Protein AF-A0A2J7ZHH3-F1 (afdb_monomer)

Organism: NCBI:txid47790

Radius of gyration: 16.85 Å; Cα contacts (8 Å, |Δi|>4): 203; chains: 1; bounding box: 49×28×47 Å

Structure (mmCIF, N/CA/C/O backbone):
data_AF-A0A2J7ZHH3-F1
#
_entry.id   AF-A0A2J7ZHH3-F1
#
loop_
_atom_site.group_PDB
_atom_site.id
_atom_site.type_symbol
_atom_site.label_atom_id
_atom_site.label_alt_id
_atom_site.label_comp_id
_atom_site.label_asym_id
_atom_site.label_entity_id
_atom_site.label_seq_id
_atom_site.pdbx_PDB_ins_code
_atom_site.Cartn_x
_atom_site.Cartn_y
_atom_site.Cartn_z
_atom_site.occupancy
_atom_site.B_iso_or_equiv
_atom_site.auth_seq_id
_atom_site.auth_comp_id
_atom_site.auth_asym_id
_atom_site.auth_atom_id
_atom_site.pdbx_PDB_model_num
ATOM 1 N N . MET A 1 1 ? -1.717 -10.263 4.687 1.00 97.69 1 MET A N 1
ATOM 2 C CA . MET A 1 1 ? -0.901 -10.248 3.452 1.00 97.69 1 MET A CA 1
ATOM 3 C C . MET A 1 1 ? 0.103 -9.104 3.525 1.00 97.69 1 MET A C 1
ATOM 5 O O . MET A 1 1 ? -0.266 -8.034 3.991 1.00 97.69 1 MET A O 1
ATOM 9 N N . CYS A 1 2 ? 1.345 -9.317 3.086 1.00 98.12 2 CYS A N 1
ATOM 10 C CA . CYS A 1 2 ? 2.354 -8.266 2.923 1.00 98.12 2 CYS A CA 1
ATOM 11 C C . CYS A 1 2 ? 2.934 -8.379 1.512 1.00 98.12 2 CYS A C 1
ATOM 13 O O . CYS A 1 2 ? 3.365 -9.473 1.150 1.00 98.12 2 CYS A O 1
ATOM 15 N N . TYR A 1 3 ? 2.893 -7.308 0.717 1.00 98.50 3 TYR A N 1
ATOM 16 C CA . TYR A 1 3 ? 3.270 -7.387 -0.692 1.00 98.50 3 TYR A CA 1
ATOM 17 C C . TYR A 1 3 ? 3.857 -6.075 -1.234 1.00 98.50 3 TYR A C 1
ATOM 19 O O . TYR A 1 3 ? 3.229 -5.019 -1.164 1.00 98.50 3 TYR A O 1
ATOM 27 N N . ASN A 1 4 ? 5.059 -6.137 -1.810 1.00 98.31 4 ASN A N 1
ATOM 28 C CA . ASN A 1 4 ? 5.631 -5.035 -2.579 1.00 98.31 4 ASN A CA 1
ATOM 29 C C . ASN A 1 4 ? 5.083 -5.095 -4.010 1.00 98.31 4 ASN A C 1
ATOM 31 O O . ASN A 1 4 ? 5.294 -6.085 -4.708 1.00 98.31 4 ASN A O 1
ATOM 35 N N . ILE A 1 5 ? 4.381 -4.042 -4.431 1.00 98.38 5 ILE A N 1
ATOM 36 C CA . ILE A 1 5 ? 3.580 -4.052 -5.663 1.00 98.38 5 ILE A CA 1
ATOM 37 C C . ILE A 1 5 ? 4.271 -3.414 -6.871 1.00 98.38 5 ILE A C 1
ATOM 39 O O . ILE A 1 5 ? 3.628 -3.240 -7.908 1.00 98.38 5 ILE A O 1
ATOM 43 N N . LEU A 1 6 ? 5.564 -3.093 -6.745 1.00 97.81 6 LEU A N 1
ATOM 44 C CA . LEU A 1 6 ? 6.397 -2.448 -7.758 1.00 97.81 6 LEU A CA 1
ATOM 45 C C . LEU A 1 6 ? 5.805 -1.122 -8.260 1.00 97.81 6 LEU A C 1
ATOM 47 O O . LEU A 1 6 ? 4.886 -1.087 -9.090 1.00 97.81 6 LEU A O 1
ATOM 51 N N . ALA A 1 7 ? 6.375 -0.008 -7.799 1.00 97.62 7 ALA A N 1
ATOM 52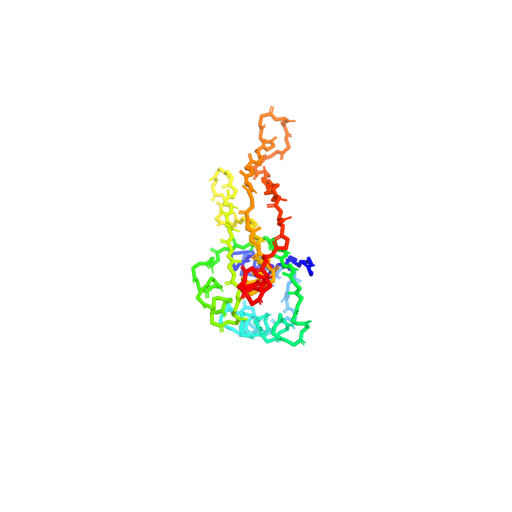 C CA . ALA A 1 7 ? 5.902 1.310 -8.204 1.00 97.62 7 ALA A CA 1
ATOM 53 C C . ALA A 1 7 ? 5.965 1.450 -9.730 1.00 97.62 7 ALA A C 1
ATOM 55 O O . ALA A 1 7 ? 6.932 1.051 -10.379 1.00 97.62 7 ALA A O 1
ATOM 56 N N . ASP A 1 8 ? 4.942 2.064 -10.310 1.00 97.00 8 ASP A N 1
ATOM 57 C CA . ASP A 1 8 ? 4.797 2.191 -11.759 1.00 97.00 8 ASP A CA 1
ATOM 58 C C . ASP A 1 8 ? 5.967 2.934 -12.418 1.00 97.00 8 ASP A C 1
ATOM 60 O O . ASP A 1 8 ? 6.511 2.516 -13.441 1.00 97.00 8 ASP A O 1
ATOM 64 N N . ALA A 1 9 ? 6.459 3.978 -11.752 1.00 95.62 9 ALA A N 1
ATOM 65 C CA . ALA A 1 9 ? 7.659 4.685 -12.168 1.00 95.62 9 ALA A CA 1
ATOM 66 C C . ALA A 1 9 ? 8.884 3.758 -12.234 1.00 95.62 9 ALA A C 1
ATOM 68 O O . ALA A 1 9 ? 9.699 3.902 -13.141 1.00 95.62 9 ALA A O 1
ATOM 69 N N . TYR A 1 10 ? 9.020 2.811 -11.302 1.00 96.00 10 TYR A N 1
ATOM 70 C CA . TYR A 1 10 ? 10.146 1.877 -11.266 1.00 96.00 10 TYR A CA 1
ATOM 71 C C . TYR A 1 10 ? 9.993 0.766 -12.304 1.00 96.00 10 TYR A C 1
ATOM 73 O O . TYR A 1 10 ? 10.970 0.458 -12.987 1.00 96.00 10 TYR A O 1
ATOM 81 N N . ALA A 1 11 ? 8.778 0.240 -12.497 1.00 96.62 11 ALA A N 1
ATOM 82 C CA . ALA A 1 11 ? 8.481 -0.731 -13.549 1.00 96.62 11 ALA A CA 1
ATOM 83 C C . ALA A 1 11 ? 8.940 -0.220 -14.924 1.00 96.62 11 ALA A C 1
ATOM 85 O O . ALA A 1 11 ? 9.678 -0.906 -15.632 1.00 96.62 11 ALA A O 1
ATOM 86 N N . HIS A 1 12 ? 8.583 1.021 -15.269 1.00 94.94 12 HIS A N 1
ATOM 87 C CA . HIS A 1 12 ? 8.964 1.618 -16.548 1.00 94.94 12 HIS A CA 1
ATOM 88 C C . HIS A 1 12 ? 10.420 2.091 -16.590 1.00 94.94 12 HIS A C 1
ATOM 90 O O . HIS A 1 12 ? 11.101 1.862 -17.591 1.00 94.94 12 HIS A O 1
ATOM 96 N N . HIS A 1 13 ? 10.929 2.714 -15.521 1.00 95.19 13 HIS A N 1
ATOM 97 C CA . HIS A 1 13 ? 12.314 3.195 -15.481 1.00 95.19 13 HIS A CA 1
ATOM 98 C C . HIS A 1 13 ? 13.325 2.053 -15.637 1.00 95.19 13 HIS A C 1
ATOM 100 O O . HIS A 1 13 ? 14.323 2.198 -16.342 1.00 95.19 13 HIS A O 1
ATOM 106 N N . PHE A 1 14 ? 13.054 0.900 -15.022 1.00 95.56 14 PHE A N 1
ATOM 107 C CA . PHE A 1 14 ? 13.940 -0.258 -15.074 1.00 95.56 14 PHE A CA 1
ATOM 108 C C . PHE A 1 14 ? 13.564 -1.288 -16.144 1.00 95.56 14 PHE A C 1
ATOM 110 O O . PHE A 1 14 ? 14.262 -2.295 -16.256 1.00 95.56 14 PHE A O 1
ATOM 117 N N . ALA A 1 15 ? 12.536 -1.043 -16.967 1.00 95.75 15 ALA A N 1
ATOM 118 C CA . ALA A 1 15 ? 12.022 -2.001 -17.953 1.00 95.75 15 ALA A CA 1
ATOM 119 C C . ALA A 1 15 ? 13.125 -2.628 -18.820 1.00 95.75 15 ALA A C 1
ATOM 121 O O . ALA A 1 15 ? 13.245 -3.846 -18.894 1.00 95.75 15 ALA A O 1
ATOM 122 N N . ALA A 1 16 ? 13.995 -1.805 -19.410 1.00 94.69 16 ALA A N 1
ATOM 123 C CA . ALA A 1 16 ? 15.057 -2.282 -20.299 1.00 94.69 16 ALA A CA 1
ATOM 124 C C . ALA A 1 16 ? 16.198 -3.029 -19.579 1.00 94.69 16 ALA A C 1
ATOM 126 O O . ALA A 1 16 ? 16.962 -3.740 -20.228 1.00 94.69 16 ALA A O 1
ATOM 127 N N . LYS A 1 17 ? 16.338 -2.8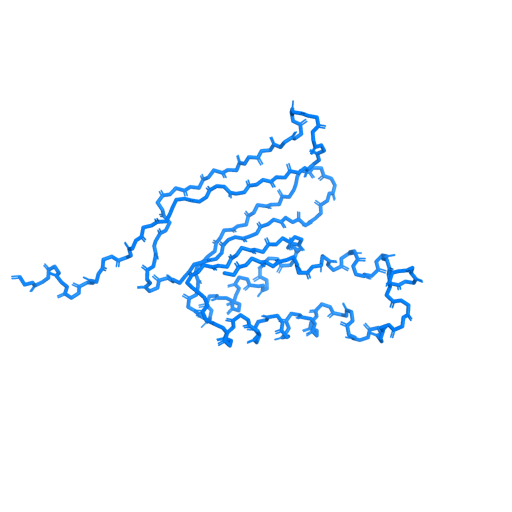58 -18.256 1.00 96.19 17 LYS A N 1
ATOM 128 C CA . LYS A 1 17 ? 17.447 -3.415 -17.467 1.00 96.19 17 LYS A CA 1
ATOM 129 C C . LYS A 1 17 ? 17.033 -4.644 -16.662 1.00 96.19 17 LYS A C 1
ATOM 131 O O . LYS A 1 17 ? 17.743 -5.640 -16.678 1.00 96.19 17 LYS A O 1
ATOM 136 N N . LEU A 1 18 ? 15.919 -4.552 -15.938 1.00 96.88 18 LEU A N 1
ATOM 137 C CA . LEU A 1 18 ? 15.460 -5.575 -14.996 1.00 96.88 18 LEU A CA 1
ATOM 138 C C . LEU A 1 18 ? 14.326 -6.439 -15.561 1.00 96.88 18 LEU A C 1
ATOM 140 O O . LEU A 1 18 ? 14.174 -7.576 -15.133 1.00 96.88 18 LEU A O 1
ATOM 144 N N . TYR A 1 19 ? 13.558 -5.930 -16.531 1.00 95.88 19 TYR A N 1
ATOM 145 C CA . TYR A 1 19 ? 12.336 -6.576 -17.036 1.00 95.88 19 TYR A CA 1
ATOM 146 C C . TYR A 1 19 ? 12.354 -6.752 -18.563 1.00 95.88 19 TYR A C 1
ATOM 148 O O . TYR A 1 19 ? 11.319 -6.679 -19.219 1.00 95.88 19 TYR A O 1
ATOM 156 N N . ARG A 1 20 ? 13.543 -6.968 -19.142 1.00 95.62 20 ARG A N 1
ATOM 157 C CA . ARG A 1 20 ? 13.775 -6.980 -20.601 1.00 95.62 20 ARG A CA 1
ATOM 158 C C . ARG A 1 20 ? 12.951 -8.020 -21.365 1.00 95.62 20 ARG A C 1
ATOM 160 O O . ARG A 1 20 ? 12.594 -7.777 -22.512 1.00 95.62 20 ARG A O 1
ATOM 167 N N . ASP A 1 21 ? 12.646 -9.139 -20.715 1.00 96.81 21 ASP A N 1
ATOM 168 C CA . ASP A 1 21 ? 11.906 -10.260 -21.297 1.00 96.81 21 ASP A CA 1
ATOM 169 C C . ASP A 1 21 ? 10.403 -10.215 -20.938 1.00 96.81 21 ASP A C 1
ATOM 171 O O . ASP A 1 21 ? 9.641 -11.105 -21.308 1.00 96.81 21 ASP A O 1
ATOM 175 N N . VAL A 1 22 ? 9.953 -9.167 -20.232 1.00 96.25 22 VAL A N 1
ATOM 176 C CA . VAL A 1 22 ? 8.540 -8.951 -19.895 1.00 96.25 22 VAL A CA 1
ATOM 177 C C . VAL A 1 22 ? 7.884 -8.104 -20.993 1.00 96.25 22 VAL A C 1
ATOM 179 O O . VAL A 1 22 ? 8.358 -6.998 -21.275 1.00 96.25 22 VAL A O 1
ATOM 182 N N . PRO A 1 23 ? 6.775 -8.559 -21.610 1.00 95.81 23 PRO A N 1
ATOM 183 C CA . PRO A 1 23 ? 6.031 -7.740 -22.561 1.00 95.81 23 PRO A CA 1
ATOM 184 C C . PRO A 1 23 ? 5.612 -6.407 -21.933 1.00 95.81 23 PRO A C 1
ATOM 186 O O . PRO A 1 23 ? 5.124 -6.379 -20.806 1.00 95.81 23 PRO A O 1
ATOM 189 N N . ARG A 1 24 ? 5.751 -5.295 -22.668 1.00 92.06 24 ARG A N 1
ATOM 190 C CA . ARG A 1 24 ? 5.488 -3.950 -22.117 1.00 92.06 24 ARG A CA 1
ATOM 191 C C . ARG A 1 24 ? 4.077 -3.798 -21.548 1.00 92.06 24 ARG A C 1
ATOM 193 O O . ARG A 1 24 ? 3.942 -3.254 -20.462 1.00 92.06 24 ARG A O 1
ATOM 200 N N . GLY A 1 25 ? 3.071 -4.366 -22.216 1.00 94.56 25 GLY A N 1
ATOM 201 C CA . GLY A 1 25 ? 1.687 -4.350 -21.730 1.00 94.56 25 GLY A CA 1
ATOM 202 C C . GLY A 1 25 ? 1.489 -5.042 -20.375 1.00 94.56 25 GLY A C 1
ATOM 203 O O . GLY A 1 25 ? 0.575 -4.697 -19.639 1.00 94.56 25 GLY A O 1
ATOM 204 N N . CYS A 1 26 ? 2.367 -5.981 -20.001 1.00 96.50 26 CYS A N 1
ATOM 205 C CA . CYS A 1 26 ? 2.340 -6.614 -18.680 1.00 96.50 26 CYS A CA 1
ATOM 206 C C . CYS A 1 26 ? 2.946 -5.723 -17.582 1.00 96.50 26 CYS A C 1
ATOM 208 O O . CYS A 1 26 ? 2.706 -5.969 -16.402 1.00 96.50 26 CYS A O 1
ATOM 210 N N . LEU A 1 27 ? 3.747 -4.715 -17.947 1.00 97.00 27 LEU A N 1
ATOM 211 C CA . LEU A 1 27 ? 4.291 -3.725 -17.012 1.00 97.00 27 LEU A CA 1
ATOM 212 C C . LEU A 1 27 ? 3.334 -2.552 -16.788 1.00 97.00 27 LEU A C 1
ATOM 214 O O . LEU A 1 27 ? 3.465 -1.867 -15.773 1.00 97.00 27 LEU A O 1
ATOM 218 N N . ASP A 1 28 ? 2.370 -2.347 -17.687 1.00 97.06 28 ASP A N 1
ATOM 219 C CA . ASP A 1 28 ? 1.387 -1.276 -17.570 1.00 97.06 28 ASP A CA 1
ATOM 220 C C . ASP A 1 28 ? 0.614 -1.387 -16.252 1.00 97.06 28 ASP A C 1
ATOM 222 O O . ASP A 1 28 ? 0.138 -2.458 -15.853 1.00 97.06 28 ASP A O 1
ATOM 226 N N . TRP A 1 29 ? 0.471 -0.252 -15.564 1.00 97.69 29 TRP A N 1
ATOM 227 C CA . TRP A 1 29 ? -0.191 -0.200 -14.264 1.00 97.69 29 TRP A CA 1
ATOM 228 C C . TRP A 1 29 ? -1.598 -0.795 -14.276 1.00 97.69 29 TRP A C 1
ATOM 230 O O . TRP A 1 29 ? -1.946 -1.537 -13.363 1.00 97.69 29 TRP A O 1
ATOM 240 N N . SER A 1 30 ? -2.405 -0.514 -15.299 1.00 97.38 30 SER A N 1
ATOM 241 C CA . SER A 1 30 ? -3.784 -1.010 -15.386 1.00 97.38 30 SER A CA 1
ATOM 242 C C . SER A 1 30 ? -3.851 -2.541 -15.413 1.00 97.38 30 SER A C 1
ATOM 244 O O . SER A 1 30 ? -4.688 -3.134 -14.723 1.00 97.38 30 SER A O 1
ATOM 246 N N . ALA A 1 31 ? -2.940 -3.186 -16.149 1.00 97.44 31 ALA A N 1
ATOM 247 C CA . ALA A 1 31 ? -2.833 -4.638 -16.215 1.00 97.44 31 ALA A CA 1
ATOM 248 C C . ALA A 1 31 ? -2.400 -5.216 -14.860 1.00 97.44 31 ALA A C 1
ATOM 250 O O . ALA A 1 31 ? -3.080 -6.086 -14.310 1.00 97.44 31 ALA A O 1
ATOM 251 N N . ARG A 1 32 ? -1.321 -4.679 -14.272 1.00 98.25 32 ARG A N 1
ATOM 252 C CA . ARG A 1 32 ? -0.803 -5.136 -12.969 1.00 98.25 32 ARG A CA 1
ATOM 253 C C . ARG A 1 32 ? -1.801 -4.921 -11.837 1.00 98.25 32 ARG A C 1
ATOM 255 O O . ARG A 1 32 ? -2.006 -5.822 -11.031 1.00 98.25 32 ARG A O 1
ATOM 262 N N . ARG A 1 33 ? -2.457 -3.758 -11.791 1.00 98.12 33 ARG A N 1
ATOM 263 C CA . ARG A 1 33 ? -3.482 -3.423 -10.796 1.00 98.12 33 ARG A CA 1
ATOM 264 C C . ARG A 1 33 ? -4.636 -4.412 -10.835 1.00 98.12 33 ARG A C 1
ATOM 266 O O . ARG A 1 33 ? -5.057 -4.874 -9.783 1.00 98.12 33 ARG A O 1
ATOM 273 N N . SER A 1 34 ? -5.135 -4.744 -12.025 1.00 97.69 34 SER A N 1
ATOM 274 C CA . SER A 1 34 ? -6.263 -5.673 -12.164 1.00 97.69 34 SER A CA 1
ATOM 275 C C . SER A 1 34 ? -5.929 -7.051 -11.582 1.00 97.69 34 SER A C 1
ATOM 277 O O . SER A 1 34 ? -6.734 -7.623 -10.849 1.00 97.69 34 SER A O 1
ATOM 279 N N . LEU A 1 35 ? -4.712 -7.549 -11.835 1.00 98.25 35 LEU A N 1
ATOM 280 C CA . LEU A 1 35 ? -4.221 -8.808 -11.266 1.00 98.25 35 LEU A CA 1
ATOM 281 C C . LEU A 1 35 ? -3.992 -8.713 -9.751 1.00 98.25 35 LEU A C 1
ATOM 283 O O . LEU A 1 35 ? -4.418 -9.600 -9.019 1.00 98.25 35 LEU A O 1
ATOM 287 N N . LEU A 1 36 ? -3.392 -7.619 -9.274 1.00 98.44 36 LEU A N 1
ATOM 288 C CA . LEU A 1 36 ? -3.169 -7.368 -7.848 1.00 98.44 36 LEU A CA 1
ATOM 289 C C . LEU A 1 36 ? -4.487 -7.358 -7.058 1.00 98.44 36 LEU A C 1
ATOM 291 O O . LEU A 1 36 ? -4.592 -7.986 -6.006 1.00 98.44 36 LEU A O 1
ATOM 295 N N . ILE A 1 37 ? -5.508 -6.659 -7.560 1.00 98.38 37 ILE A N 1
ATOM 296 C CA . ILE A 1 37 ? -6.825 -6.614 -6.917 1.00 98.38 37 ILE A CA 1
ATOM 297 C C . ILE A 1 37 ? -7.485 -7.996 -6.935 1.00 98.38 37 ILE A C 1
ATOM 299 O O . ILE A 1 37 ? -8.065 -8.400 -5.927 1.00 98.38 37 ILE A O 1
ATOM 303 N N . ALA A 1 38 ? -7.377 -8.741 -8.040 1.00 98.38 38 ALA A N 1
ATOM 304 C CA . ALA A 1 38 ? -7.883 -10.109 -8.111 1.00 98.38 38 ALA A CA 1
ATOM 305 C C . ALA A 1 38 ? -7.199 -11.030 -7.085 1.00 98.38 38 ALA A C 1
ATOM 307 O O . ALA A 1 38 ? -7.880 -11.797 -6.408 1.00 98.38 38 ALA A O 1
ATOM 308 N N . GLU A 1 39 ? -5.881 -10.912 -6.910 1.00 98.38 39 GLU A N 1
ATOM 309 C CA . GLU A 1 39 ? -5.118 -11.677 -5.921 1.00 98.38 39 GLU A CA 1
ATOM 310 C C . GLU A 1 39 ? -5.540 -11.347 -4.482 1.00 98.38 39 GLU A C 1
ATOM 312 O O . GLU A 1 39 ? -5.801 -12.252 -3.686 1.00 98.38 39 GLU A O 1
ATOM 317 N N . ILE A 1 40 ? -5.681 -10.061 -4.146 1.00 98.44 40 ILE A N 1
ATOM 318 C CA . ILE A 1 40 ? -6.146 -9.642 -2.816 1.00 98.44 40 ILE A CA 1
ATOM 319 C C . ILE A 1 40 ? -7.566 -10.159 -2.550 1.00 98.44 40 ILE A C 1
ATOM 321 O O . ILE A 1 40 ? -7.822 -10.703 -1.475 1.00 98.44 40 ILE A O 1
ATOM 325 N N . LYS A 1 41 ? -8.481 -10.035 -3.524 1.00 97.88 41 LYS A N 1
ATOM 326 C CA . LYS A 1 41 ? -9.862 -10.538 -3.415 1.00 97.88 41 LYS A CA 1
ATOM 327 C C . LYS A 1 41 ? -9.901 -12.063 -3.264 1.00 97.88 41 LYS A C 1
ATOM 329 O O . LYS A 1 41 ? -10.708 -12.558 -2.484 1.00 97.88 41 LYS A O 1
ATOM 334 N N . HIS A 1 42 ? -9.030 -12.794 -3.963 1.00 98.19 42 HIS A N 1
ATOM 335 C CA . HIS A 1 42 ? -8.949 -14.255 -3.888 1.00 98.19 42 HIS A CA 1
ATOM 336 C C . HIS A 1 42 ? -8.549 -14.743 -2.493 1.00 98.19 42 HIS A C 1
ATOM 338 O O . HIS A 1 42 ? -9.215 -15.605 -1.925 1.00 98.19 42 HIS A O 1
ATOM 344 N N . TRP A 1 43 ? -7.482 -14.174 -1.926 1.00 98.38 43 TRP A N 1
ATOM 345 C CA . TRP A 1 43 ? -7.003 -14.568 -0.599 1.00 98.38 43 TRP A CA 1
ATOM 346 C C . TRP A 1 43 ? -7.832 -13.978 0.546 1.00 98.38 43 TRP A C 1
ATOM 348 O O . TRP A 1 43 ? -7.769 -14.492 1.661 1.00 98.38 43 TRP A O 1
ATOM 358 N N . ALA A 1 44 ? -8.567 -12.890 0.287 1.00 97.81 44 ALA A N 1
ATOM 359 C CA . ALA A 1 44 ? -9.425 -12.180 1.236 1.00 97.81 44 ALA A CA 1
ATOM 360 C C . ALA A 1 44 ? -8.807 -11.985 2.645 1.00 97.81 44 ALA A C 1
ATOM 362 O O . ALA A 1 44 ? -9.468 -12.256 3.651 1.00 97.81 44 ALA A O 1
ATOM 363 N N . PRO A 1 45 ? -7.544 -11.526 2.765 1.00 98.50 45 PRO A N 1
ATOM 364 C CA . PRO A 1 45 ? -6.873 -11.408 4.059 1.00 98.50 45 PRO A CA 1
ATOM 365 C C . PRO A 1 45 ? -7.525 -10.335 4.940 1.00 98.50 45 PRO A C 1
ATOM 367 O O . PRO A 1 45 ? -7.977 -9.314 4.432 1.00 98.50 45 PRO A O 1
ATOM 370 N N . ASP A 1 46 ? -7.480 -10.485 6.264 1.00 98.50 46 ASP A N 1
ATOM 371 C CA . ASP A 1 46 ? -8.036 -9.466 7.169 1.00 98.50 46 ASP A CA 1
ATOM 372 C C . ASP A 1 46 ? -7.246 -8.147 7.162 1.00 98.50 46 ASP A C 1
ATOM 374 O O . ASP A 1 46 ? -7.820 -7.074 7.344 1.00 98.50 46 ASP A O 1
ATOM 378 N N . VAL A 1 47 ? -5.933 -8.224 6.916 1.00 98.69 47 VAL A N 1
ATOM 379 C CA . VAL A 1 47 ? -5.014 -7.078 6.826 1.00 98.69 47 VAL A CA 1
ATOM 380 C C . VAL A 1 47 ? -4.101 -7.235 5.609 1.00 98.69 47 VAL A C 1
ATOM 382 O O . VAL A 1 47 ? -3.530 -8.309 5.383 1.00 98.69 47 VAL A O 1
ATOM 385 N N . VAL A 1 48 ? -3.926 -6.157 4.845 1.00 98.81 48 VAL A N 1
ATOM 386 C CA . VAL A 1 48 ? -3.032 -6.064 3.681 1.00 98.81 48 VAL A CA 1
ATOM 387 C C . VAL A 1 48 ? -2.048 -4.921 3.893 1.00 98.81 48 VAL A C 1
ATOM 389 O O . VAL A 1 48 ? -2.460 -3.775 4.027 1.00 98.81 48 VAL A O 1
ATOM 392 N N . CYS A 1 49 ? -0.752 -5.212 3.873 1.00 98.75 49 CYS A N 1
ATOM 393 C CA . CYS A 1 49 ? 0.309 -4.209 3.910 1.00 98.75 49 CYS A CA 1
ATOM 394 C C . CYS A 1 49 ? 1.008 -4.166 2.549 1.00 98.75 49 CYS A C 1
ATOM 396 O O . CYS A 1 49 ? 1.630 -5.151 2.153 1.00 98.75 49 CYS A O 1
ATOM 398 N N . LEU A 1 50 ? 0.923 -3.040 1.845 1.00 98.69 50 LEU A N 1
ATOM 399 C CA . LEU A 1 50 ? 1.519 -2.846 0.526 1.00 98.69 50 LEU A CA 1
ATOM 400 C C . LEU A 1 50 ? 2.721 -1.902 0.589 1.00 98.69 50 LEU A C 1
ATOM 402 O O . LEU A 1 50 ? 2.657 -0.868 1.256 1.00 98.69 50 LEU A O 1
ATOM 406 N N . GLN A 1 51 ? 3.794 -2.227 -0.132 1.00 98.31 51 GLN A N 1
ATOM 407 C CA . GLN A 1 51 ? 4.955 -1.348 -0.344 1.00 98.31 51 GLN A CA 1
ATOM 408 C C . GLN A 1 51 ? 5.074 -0.941 -1.816 1.00 98.31 51 GLN A C 1
ATOM 410 O O . GLN A 1 51 ? 4.532 -1.613 -2.687 1.00 98.31 51 GLN A O 1
ATOM 415 N N . GLU A 1 52 ? 5.791 0.155 -2.078 1.00 97.81 52 GLU A N 1
ATOM 416 C CA . GLU A 1 52 ? 5.931 0.775 -3.407 1.00 97.81 52 GLU A CA 1
ATOM 417 C C . GLU A 1 52 ? 4.600 1.241 -4.026 1.00 97.81 52 GLU A C 1
ATOM 419 O O . GLU A 1 52 ? 4.386 1.245 -5.238 1.00 97.81 52 GLU A O 1
ATOM 424 N N . VAL A 1 53 ? 3.684 1.689 -3.171 1.00 98.25 53 VAL A N 1
ATOM 425 C CA . VAL A 1 53 ? 2.367 2.176 -3.581 1.00 98.25 53 VAL A CA 1
ATOM 426 C C . VAL A 1 53 ? 2.494 3.570 -4.187 1.00 98.25 53 VAL A C 1
ATOM 428 O O . VAL A 1 53 ? 2.764 4.527 -3.467 1.00 98.25 53 VAL A O 1
ATOM 431 N N . GLN A 1 54 ? 2.281 3.698 -5.499 1.00 97.50 54 GLN A N 1
ATOM 432 C CA . GLN A 1 54 ? 2.306 4.990 -6.202 1.00 97.50 54 GLN A CA 1
ATOM 433 C C . GLN A 1 54 ? 0.903 5.527 -6.525 1.00 97.50 54 GLN A C 1
ATOM 435 O O . GLN A 1 54 ? 0.644 6.716 -6.356 1.00 97.50 54 GLN A O 1
ATOM 440 N N . HIS A 1 55 ? -0.008 4.662 -6.970 1.00 97.31 55 HIS A N 1
ATOM 441 C CA . HIS A 1 55 ? -1.351 5.036 -7.432 1.00 97.31 55 HIS A CA 1
ATOM 442 C C . HIS A 1 55 ? -2.410 4.727 -6.363 1.00 97.31 55 HIS A C 1
ATOM 444 O O . 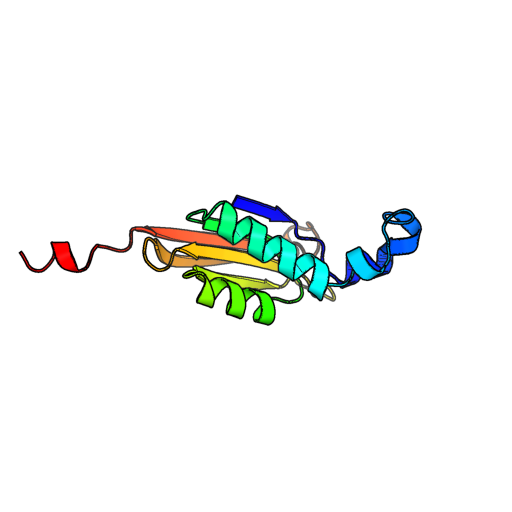HIS A 1 55 ? -3.322 3.926 -6.566 1.00 97.31 55 HIS A O 1
ATOM 450 N N . TYR A 1 56 ? -2.247 5.327 -5.180 1.00 97.75 56 TYR A N 1
ATOM 451 C CA . TYR A 1 56 ? -3.044 4.981 -3.997 1.00 97.75 56 TYR A CA 1
ATOM 452 C C . TYR A 1 56 ? -4.552 5.173 -4.196 1.00 97.75 56 TYR A C 1
ATOM 454 O O . TYR A 1 56 ? -5.308 4.285 -3.832 1.00 97.75 56 TYR A O 1
ATOM 462 N N . HIS A 1 57 ? -5.000 6.281 -4.793 1.00 97.31 57 HIS A N 1
ATOM 463 C CA . HIS A 1 57 ? -6.436 6.569 -4.917 1.00 97.31 57 HIS A CA 1
ATOM 464 C C . HIS A 1 57 ? -7.193 5.545 -5.775 1.00 97.31 57 HIS A C 1
ATOM 466 O O . HIS A 1 57 ? -8.331 5.203 -5.462 1.00 97.31 57 HIS A O 1
ATOM 472 N N . GLU A 1 58 ? -6.559 5.015 -6.825 1.00 97.44 58 GLU A N 1
ATOM 473 C CA . GLU A 1 58 ? -7.155 3.953 -7.642 1.00 97.44 58 GLU A CA 1
ATOM 474 C C . GLU A 1 58 ? -7.254 2.639 -6.856 1.00 97.44 58 GLU A C 1
ATOM 476 O O . GLU A 1 58 ? -8.285 1.973 -6.897 1.00 97.44 58 GLU A O 1
ATOM 481 N N . LEU A 1 59 ? -6.209 2.291 -6.093 1.00 97.81 59 LEU A N 1
ATOM 482 C CA . LEU A 1 59 ? -6.235 1.123 -5.207 1.00 97.81 59 LEU A CA 1
ATOM 483 C C . LEU A 1 59 ? -7.266 1.279 -4.089 1.00 97.81 59 LEU A C 1
ATOM 485 O O . LEU A 1 59 ? -7.976 0.332 -3.784 1.00 97.81 59 LEU A O 1
ATOM 489 N N . GLU A 1 60 ? -7.361 2.457 -3.479 1.00 98.44 60 GLU A N 1
ATOM 490 C CA . GLU A 1 60 ? -8.290 2.737 -2.387 1.00 98.44 60 GLU A CA 1
ATOM 491 C C . GLU A 1 60 ? -9.744 2.555 -2.825 1.00 98.44 60 GLU A C 1
ATOM 493 O O . GLU A 1 60 ? -10.521 1.965 -2.077 1.00 98.44 60 GLU A O 1
ATOM 498 N N . SER A 1 61 ? -10.105 2.988 -4.040 1.00 98.25 61 SER A N 1
ATOM 499 C CA . SER A 1 61 ? -11.455 2.773 -4.577 1.00 98.25 61 SER A CA 1
ATOM 500 C C . SER A 1 61 ? -11.790 1.282 -4.692 1.00 98.25 61 SER A C 1
ATOM 502 O O . SER A 1 61 ? -12.787 0.834 -4.130 1.00 98.25 61 SER A O 1
ATOM 504 N N . GLU A 1 62 ? -10.921 0.504 -5.342 1.00 98.19 62 GLU A N 1
ATOM 505 C CA . GLU A 1 62 ? -11.098 -0.944 -5.550 1.00 98.19 62 GLU A CA 1
ATOM 506 C C . GLU A 1 62 ? -11.096 -1.735 -4.234 1.00 98.19 62 GLU A C 1
ATOM 508 O O . GLU A 1 62 ? -11.881 -2.665 -4.038 1.00 98.19 62 GLU A O 1
ATOM 513 N N . MET A 1 63 ? -10.221 -1.357 -3.300 1.00 98.56 63 MET A N 1
ATOM 514 C CA . MET A 1 63 ? -10.142 -1.967 -1.974 1.00 98.56 63 MET A CA 1
ATOM 515 C C . MET A 1 63 ? -11.395 -1.656 -1.150 1.00 98.56 63 MET A C 1
ATOM 517 O O . MET A 1 63 ? -11.918 -2.546 -0.479 1.00 98.56 63 MET A O 1
ATOM 521 N N . ARG A 1 64 ? -11.928 -0.431 -1.241 1.00 98.44 64 ARG A N 1
ATOM 522 C CA . ARG A 1 64 ? -13.186 -0.051 -0.586 1.00 98.44 64 ARG A CA 1
ATOM 523 C C . ARG A 1 64 ? -14.369 -0.844 -1.122 1.00 98.44 64 ARG A C 1
ATOM 525 O O . ARG A 1 64 ? -15.174 -1.328 -0.332 1.00 98.44 64 ARG A O 1
ATOM 532 N N . GLU A 1 65 ? -14.450 -1.030 -2.435 1.00 97.75 65 GLU A N 1
ATOM 533 C CA . GLU A 1 65 ? -15.455 -1.902 -3.058 1.00 97.75 65 GLU A CA 1
ATOM 534 C C . GLU A 1 65 ? -15.320 -3.362 -2.597 1.00 97.75 65 GLU A C 1
ATOM 536 O O . GLU A 1 65 ? -16.317 -4.061 -2.445 1.00 97.75 65 GLU A O 1
ATOM 541 N N . ALA A 1 66 ? -14.098 -3.810 -2.296 1.00 97.62 66 ALA A N 1
ATOM 542 C CA . ALA A 1 66 ? -13.823 -5.123 -1.715 1.00 97.62 66 ALA A CA 1
ATOM 543 C C . ALA A 1 66 ? -14.060 -5.211 -0.187 1.00 97.62 66 ALA A C 1
ATOM 545 O O . ALA A 1 66 ? -13.761 -6.243 0.416 1.00 97.62 66 ALA A O 1
ATOM 546 N 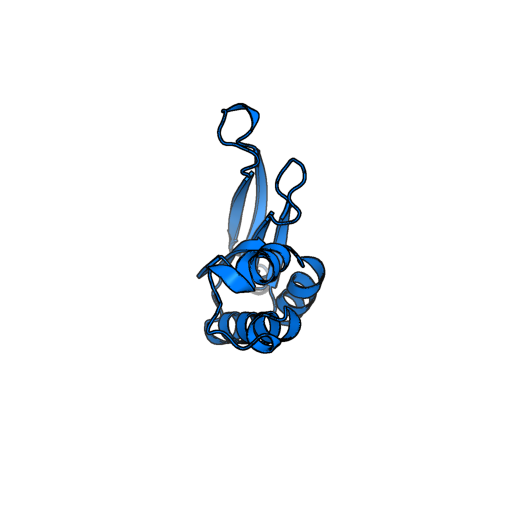N . GLY A 1 67 ? -14.581 -4.157 0.452 1.00 98.19 67 GLY A N 1
ATOM 547 C CA . GLY A 1 67 ? -14.892 -4.134 1.887 1.00 98.19 67 GLY A CA 1
ATOM 548 C C . GLY A 1 67 ? -13.713 -3.778 2.798 1.00 98.19 67 GLY A C 1
ATOM 549 O O . GLY A 1 67 ? -13.747 -4.071 3.996 1.00 98.19 67 GLY A O 1
ATOM 550 N N . TYR A 1 68 ? -12.664 -3.159 2.254 1.00 98.75 68 TYR A N 1
ATOM 551 C CA . TYR A 1 68 ? -11.505 -2.710 3.020 1.00 98.75 68 TYR A CA 1
ATOM 552 C C . TYR A 1 68 ? -11.525 -1.202 3.280 1.00 98.75 68 TYR A C 1
ATOM 554 O O . TYR A 1 68 ? -11.910 -0.400 2.436 1.00 98.75 68 TYR A O 1
ATOM 562 N N . GLU A 1 69 ? -11.010 -0.801 4.434 1.00 98.38 69 GLU A N 1
ATOM 563 C CA . GLU A 1 69 ? -10.562 0.568 4.700 1.00 98.38 69 GLU A CA 1
ATOM 564 C C . GLU A 1 69 ? -9.033 0.616 4.640 1.00 98.38 69 GLU A C 1
ATOM 566 O O . GLU A 1 69 ? -8.383 -0.404 4.865 1.00 98.38 69 GLU A O 1
ATOM 571 N N . GLY A 1 70 ? -8.440 1.780 4.354 1.00 97.88 70 GLY A N 1
ATOM 572 C CA . GLY A 1 70 ? -6.986 1.901 4.246 1.00 97.88 70 GLY A CA 1
ATOM 573 C C . GLY A 1 70 ? -6.396 3.220 4.725 1.00 97.88 70 GLY A C 1
ATOM 574 O O . GLY A 1 70 ? -7.087 4.227 4.909 1.00 97.88 70 GLY A O 1
ATOM 575 N N . ARG A 1 71 ? -5.081 3.201 4.957 1.00 98.25 71 ARG A N 1
ATOM 576 C CA . ARG A 1 71 ? -4.235 4.388 5.142 1.00 98.25 71 ARG A CA 1
ATOM 577 C C . ARG A 1 71 ? -2.993 4.269 4.286 1.00 98.25 71 ARG A C 1
ATOM 579 O O . ARG A 1 71 ? -2.444 3.181 4.144 1.00 98.25 71 ARG A O 1
ATOM 586 N N . PHE A 1 72 ? -2.520 5.409 3.804 1.00 98.06 72 PHE A N 1
ATOM 587 C CA . PHE A 1 72 ? -1.315 5.523 2.999 1.00 98.06 72 PHE A CA 1
ATOM 588 C C . PHE A 1 72 ? -0.373 6.572 3.565 1.00 98.06 72 PHE A C 1
ATOM 590 O O . PHE A 1 72 ? -0.791 7.637 4.021 1.00 98.06 72 PHE A O 1
ATOM 597 N N . VAL A 1 73 ? 0.916 6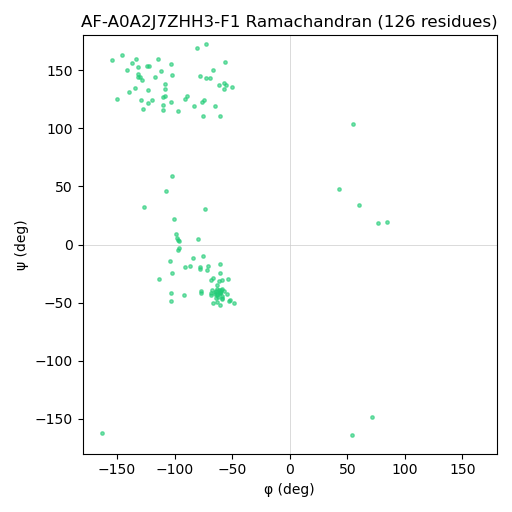.266 3.495 1.00 97.25 73 VAL A N 1
ATOM 598 C CA . VAL A 1 73 ? 1.994 7.200 3.774 1.00 97.25 73 VAL A CA 1
ATOM 599 C C . VAL A 1 73 ? 2.931 7.184 2.591 1.00 97.25 73 VAL A C 1
ATOM 601 O O . VAL A 1 73 ? 3.578 6.183 2.290 1.00 97.25 73 VAL A O 1
ATOM 604 N N . ARG A 1 74 ? 3.027 8.340 1.945 1.00 95.38 74 ARG A N 1
ATOM 605 C CA . ARG A 1 74 ? 4.037 8.596 0.932 1.00 95.38 74 ARG A CA 1
ATOM 606 C C . ARG A 1 74 ? 5.407 8.771 1.581 1.00 95.38 74 ARG A C 1
ATOM 608 O O . ARG A 1 74 ? 5.513 9.407 2.634 1.00 95.38 74 ARG A O 1
ATOM 615 N N . ARG A 1 75 ? 6.444 8.275 0.906 1.00 93.38 75 ARG A N 1
ATOM 616 C CA . ARG A 1 75 ? 7.844 8.560 1.242 1.00 93.38 75 ARG A CA 1
ATOM 617 C C . ARG A 1 75 ? 8.137 10.056 1.246 1.00 93.38 75 ARG A C 1
ATOM 619 O O . ARG A 1 75 ? 7.448 10.848 0.600 1.00 93.38 75 ARG A O 1
ATOM 626 N N . THR A 1 76 ? 9.178 10.428 1.979 1.00 84.56 76 THR A N 1
ATOM 627 C CA . THR A 1 76 ? 9.735 11.781 1.947 1.00 84.56 76 THR A CA 1
ATOM 628 C C . THR A 1 76 ? 10.502 12.025 0.640 1.00 84.56 76 THR A C 1
ATOM 630 O O . THR A 1 76 ? 10.679 11.130 -0.193 1.00 84.56 76 THR A O 1
ATOM 633 N N . GLY A 1 77 ? 10.922 13.271 0.424 1.00 83.56 77 GLY A N 1
ATOM 634 C CA . GLY A 1 77 ? 11.754 13.636 -0.718 1.00 83.56 77 GLY A CA 1
ATOM 635 C C . GLY A 1 77 ? 11.015 13.616 -2.061 1.00 83.56 77 GLY A C 1
ATOM 636 O O . GLY A 1 77 ? 9.828 13.931 -2.167 1.00 83.56 77 GLY A O 1
ATOM 637 N N . ARG A 1 78 ? 11.746 13.295 -3.136 1.00 82.75 78 ARG A N 1
ATOM 638 C CA . ARG A 1 78 ? 11.228 13.350 -4.521 1.00 82.75 78 ARG A CA 1
ATOM 639 C C . ARG A 1 78 ? 10.456 12.098 -4.938 1.00 82.75 78 ARG A C 1
ATOM 641 O O . ARG A 1 78 ? 9.813 12.096 -5.989 1.00 82.75 78 ARG A O 1
ATOM 648 N N . ARG A 1 79 ? 10.530 11.032 -4.141 1.00 86.06 79 ARG A N 1
ATOM 649 C CA . ARG A 1 79 ? 9.885 9.754 -4.438 1.00 86.06 79 ARG A CA 1
ATOM 650 C C . ARG A 1 79 ? 8.362 9.890 -4.334 1.00 86.06 79 ARG A C 1
ATOM 652 O O . ARG A 1 79 ? 7.829 10.686 -3.554 1.00 86.06 79 ARG A O 1
ATOM 659 N N . ARG A 1 80 ? 7.651 9.196 -5.225 1.00 88.56 80 ARG A N 1
ATOM 660 C CA . ARG A 1 80 ? 6.181 9.276 -5.344 1.00 88.56 80 ARG A CA 1
ATOM 661 C C . ARG A 1 80 ? 5.471 8.065 -4.756 1.00 88.56 80 ARG A C 1
ATOM 663 O O . ARG A 1 80 ? 4.270 8.137 -4.532 1.00 88.56 80 ARG A O 1
ATOM 670 N N . ASP A 1 81 ? 6.216 7.001 -4.500 1.00 96.38 81 ASP A N 1
ATOM 671 C CA . ASP A 1 81 ? 5.753 5.792 -3.849 1.00 96.38 81 ASP A CA 1
ATOM 672 C C . ASP A 1 81 ? 5.691 5.939 -2.319 1.00 96.38 81 ASP A C 1
ATOM 674 O O . ASP A 1 81 ? 6.178 6.904 -1.717 1.00 96.38 81 ASP A O 1
ATOM 678 N N . GLY A 1 82 ? 5.062 4.959 -1.688 1.00 97.31 82 GLY A N 1
ATOM 679 C CA . GLY A 1 82 ? 4.865 4.878 -0.252 1.00 97.31 82 GLY A CA 1
ATOM 680 C C . GLY A 1 82 ? 4.480 3.475 0.178 1.00 97.31 82 GLY A C 1
ATOM 681 O O . GLY A 1 82 ? 4.639 2.510 -0.573 1.00 97.31 82 GLY A O 1
ATOM 682 N N . CYS A 1 83 ? 3.936 3.364 1.381 1.00 98.00 83 CYS A N 1
ATOM 683 C CA . CYS A 1 83 ? 3.281 2.144 1.826 1.00 98.00 83 CYS A CA 1
ATOM 684 C C . CYS A 1 83 ? 1.837 2.426 2.226 1.00 98.00 83 CYS A C 1
ATOM 686 O O . CYS A 1 83 ? 1.479 3.551 2.584 1.00 98.00 83 CYS A O 1
ATOM 688 N N . ALA A 1 84 ? 1.003 1.400 2.115 1.00 98.44 84 ALA A N 1
ATOM 689 C CA . ALA A 1 84 ? -0.388 1.451 2.523 1.00 98.44 84 ALA A CA 1
ATOM 690 C C . ALA A 1 84 ? -0.730 0.235 3.375 1.00 98.44 84 ALA A C 1
ATOM 692 O O . ALA A 1 84 ? -0.253 -0.867 3.110 1.00 98.44 84 ALA A O 1
ATOM 693 N N . THR A 1 85 ? -1.592 0.433 4.363 1.00 98.69 85 THR A N 1
ATOM 694 C CA . THR A 1 85 ? -2.176 -0.655 5.143 1.00 98.69 85 THR A CA 1
ATOM 695 C C . THR A 1 85 ? -3.682 -0.604 4.977 1.00 98.69 85 THR A C 1
ATOM 697 O O . THR A 1 85 ? -4.290 0.423 5.274 1.00 98.69 85 THR A O 1
ATOM 700 N N . PHE A 1 86 ? -4.265 -1.711 4.527 1.00 98.75 86 PHE A N 1
ATOM 701 C CA . PHE A 1 86 ? -5.701 -1.921 4.420 1.00 98.75 86 PHE A CA 1
ATOM 702 C C . PHE A 1 86 ? -6.166 -2.980 5.418 1.00 98.75 86 PHE A C 1
ATOM 704 O O . PHE A 1 86 ? -5.422 -3.911 5.731 1.00 98.75 86 PHE A O 1
ATOM 711 N N . TRP A 1 87 ? -7.399 -2.865 5.898 1.00 98.62 87 TRP A N 1
ATOM 712 C CA . TRP A 1 87 ? -8.022 -3.833 6.800 1.00 98.62 87 TRP A CA 1
ATOM 713 C C . TRP A 1 87 ? -9.496 -4.040 6.459 1.00 98.62 87 TRP A C 1
ATOM 715 O O . TRP A 1 87 ? -10.164 -3.130 5.967 1.00 98.62 87 TRP A O 1
ATOM 725 N N . ARG A 1 88 ? -10.002 -5.244 6.732 1.00 98.19 88 ARG A N 1
ATOM 726 C CA . ARG A 1 88 ? -11.415 -5.612 6.576 1.00 98.19 88 ARG A CA 1
ATOM 727 C C . ARG A 1 88 ? -12.292 -4.741 7.473 1.00 98.19 88 ARG A C 1
ATOM 729 O O . ARG A 1 88 ? -12.228 -4.855 8.698 1.00 98.19 88 ARG A O 1
ATOM 736 N N . ALA A 1 89 ? -13.087 -3.859 6.872 1.00 97.25 89 ALA A N 1
ATOM 737 C CA . ALA A 1 89 ? -13.859 -2.853 7.599 1.00 97.25 89 ALA A CA 1
ATOM 738 C C . ALA A 1 89 ? -14.965 -3.477 8.463 1.00 97.25 89 ALA A C 1
ATOM 740 O O . ALA A 1 89 ? -15.302 -2.940 9.514 1.00 97.25 89 ALA A O 1
ATOM 741 N N . ASP A 1 90 ? -15.481 -4.636 8.052 1.00 95.94 90 ASP A N 1
ATOM 742 C CA . ASP A 1 90 ? -16.465 -5.446 8.774 1.00 95.94 90 ASP A CA 1
ATOM 743 C C . ASP A 1 90 ? -15.889 -6.146 10.015 1.00 95.94 90 ASP A C 1
ATOM 745 O O . ASP A 1 90 ? -16.635 -6.479 10.930 1.00 95.94 90 ASP A O 1
ATOM 749 N N . ARG A 1 91 ? -14.567 -6.344 10.079 1.00 96.88 91 ARG A N 1
ATOM 750 C CA . ARG A 1 91 ? -13.909 -7.127 11.141 1.00 96.88 91 ARG A CA 1
ATOM 751 C C . ARG A 1 91 ? -13.010 -6.313 12.046 1.00 96.88 91 ARG A C 1
ATOM 753 O O . ARG A 1 91 ? -12.812 -6.677 13.201 1.00 96.88 91 ARG A O 1
ATOM 760 N N . LEU A 1 92 ? -12.423 -5.246 11.520 1.00 97.88 92 LEU A N 1
ATOM 761 C CA . LEU A 1 92 ? -11.389 -4.470 12.185 1.00 97.88 92 LEU A CA 1
ATOM 762 C C . LEU A 1 92 ? -11.713 -2.978 12.117 1.00 97.88 92 LEU A C 1
ATOM 764 O O . LEU A 1 92 ? -12.374 -2.481 11.201 1.00 97.88 92 LEU A O 1
ATOM 768 N N . ARG A 1 93 ? -11.206 -2.246 13.104 1.00 96.75 93 ARG A N 1
ATOM 769 C CA . ARG A 1 93 ? -11.189 -0.782 13.124 1.00 96.75 93 ARG A CA 1
ATOM 770 C C . ARG A 1 93 ? -9.788 -0.285 13.454 1.00 96.75 93 ARG A C 1
ATOM 772 O O . ARG A 1 93 ? -9.097 -0.880 14.282 1.00 96.75 93 ARG A O 1
ATOM 779 N N . ALA A 1 94 ? -9.393 0.830 12.849 1.00 97.06 94 ALA A N 1
ATOM 780 C CA . ALA A 1 94 ? -8.160 1.510 13.220 1.00 97.06 94 ALA A CA 1
ATOM 781 C C . ALA A 1 94 ? -8.328 2.238 14.561 1.00 97.06 94 ALA A C 1
ATOM 783 O O . ALA A 1 94 ? -9.223 3.067 14.722 1.00 97.06 94 ALA A O 1
ATOM 784 N N . CYS A 1 95 ? -7.461 1.923 15.520 1.00 97.19 95 CYS A N 1
ATOM 785 C CA . CYS A 1 95 ? -7.394 2.582 16.823 1.00 97.19 95 CYS A CA 1
ATOM 786 C C . CYS A 1 95 ? -6.410 3.750 16.801 1.00 97.19 95 CYS A C 1
ATOM 788 O O . CYS A 1 95 ? -6.697 4.816 17.335 1.00 97.19 95 CYS A O 1
ATOM 790 N N . SER A 1 96 ? -5.248 3.550 16.181 1.00 97.31 96 SER A N 1
ATOM 791 C CA . SER A 1 96 ? -4.238 4.590 16.018 1.00 97.31 96 SER A CA 1
ATOM 792 C C . SER A 1 96 ? -3.361 4.318 14.803 1.00 97.31 96 SER A C 1
ATOM 794 O O . SER A 1 96 ? -3.264 3.189 14.311 1.00 97.31 96 SER A O 1
ATOM 796 N N . MET A 1 97 ? -2.733 5.385 14.318 1.00 97.44 97 MET A N 1
ATOM 797 C CA . MET A 1 97 ? -1.785 5.353 13.218 1.00 97.44 97 MET A CA 1
ATOM 798 C C . MET A 1 97 ? -0.633 6.301 13.536 1.00 97.44 97 MET A C 1
ATOM 800 O O . MET A 1 97 ? -0.859 7.444 13.933 1.00 97.44 97 MET A O 1
ATOM 804 N N . GLN A 1 98 ? 0.593 5.818 13.367 1.00 97.62 98 GLN A N 1
ATOM 805 C CA . GLN A 1 98 ? 1.799 6.630 13.439 1.00 97.62 98 GLN A CA 1
ATOM 806 C C . GLN A 1 98 ? 2.586 6.490 12.141 1.00 97.62 98 GLN A C 1
ATOM 808 O O . GLN A 1 98 ? 2.815 5.388 11.639 1.00 97.62 98 GLN A O 1
ATOM 813 N N . ARG A 1 99 ? 3.014 7.634 11.613 1.00 96.25 99 ARG A N 1
ATOM 814 C CA . ARG A 1 99 ? 3.995 7.724 10.537 1.00 96.25 99 ARG A CA 1
ATOM 815 C C . ARG A 1 99 ? 5.379 7.796 11.164 1.00 96.25 99 ARG A C 1
ATOM 817 O O . ARG A 1 99 ? 5.625 8.659 12.001 1.00 96.25 99 ARG A O 1
ATOM 824 N N . ILE A 1 100 ? 6.270 6.920 10.723 1.00 95.44 100 ILE A N 1
ATOM 825 C CA . ILE A 1 100 ? 7.678 6.929 11.115 1.00 95.44 100 ILE A CA 1
ATOM 826 C C . ILE A 1 100 ? 8.488 7.345 9.894 1.00 95.44 100 ILE A C 1
ATOM 828 O O . ILE A 1 100 ? 8.338 6.755 8.824 1.00 95.44 100 ILE A O 1
ATOM 832 N N . GLU A 1 101 ? 9.328 8.362 10.052 1.00 95.06 101 GLU A N 1
ATOM 833 C CA . GLU A 1 101 ? 10.284 8.799 9.037 1.00 95.06 101 GLU A CA 1
ATOM 834 C C . GLU A 1 101 ? 11.684 8.419 9.487 1.00 95.06 101 GLU A C 1
ATOM 836 O O . GLU A 1 101 ? 12.093 8.752 10.599 1.00 95.06 101 GLU A O 1
ATOM 841 N N . PHE A 1 102 ? 12.422 7.729 8.624 1.00 93.88 102 PHE A N 1
ATOM 842 C CA . PHE A 1 102 ? 13.764 7.272 8.968 1.00 93.88 102 PHE A CA 1
ATOM 843 C C . PHE A 1 102 ? 14.875 8.195 8.449 1.00 93.88 102 PHE A C 1
ATOM 845 O O . PHE A 1 102 ? 16.037 8.009 8.808 1.00 93.88 102 PHE A O 1
ATOM 852 N N . GLY A 1 103 ? 14.530 9.231 7.677 1.00 91.19 103 GLY A N 1
ATOM 853 C CA . GLY A 1 103 ? 15.472 10.251 7.204 1.00 91.19 103 GLY A CA 1
ATOM 854 C C . GLY A 1 103 ? 16.308 10.885 8.325 1.00 91.19 103 GL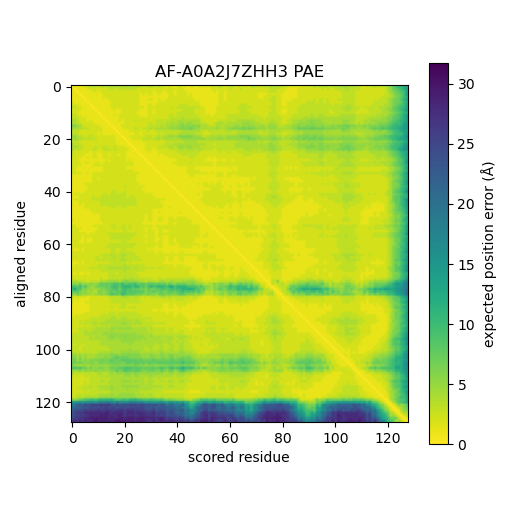Y A C 1
ATOM 855 O O . GLY A 1 103 ? 17.533 10.894 8.209 1.00 91.19 103 GLY A O 1
ATOM 856 N N . PRO A 1 104 ? 15.708 11.322 9.454 1.00 91.94 104 PRO A N 1
ATOM 857 C CA . PRO A 1 104 ? 16.457 11.844 10.603 1.00 91.94 104 PRO A CA 1
ATOM 858 C C . PRO A 1 104 ? 17.441 10.848 11.240 1.00 91.94 104 PRO A C 1
ATOM 860 O O . PRO A 1 104 ? 18.326 11.259 11.983 1.00 91.94 104 PRO A O 1
ATOM 863 N N . LEU A 1 105 ? 17.294 9.550 10.959 1.00 92.44 105 LEU A N 1
ATOM 864 C CA . LEU A 1 105 ? 18.165 8.477 11.446 1.00 92.44 105 LEU A CA 1
ATOM 865 C C . LEU A 1 105 ? 19.225 8.055 10.412 1.00 92.44 105 LEU A C 1
ATOM 867 O O . LEU A 1 105 ? 19.939 7.082 10.636 1.00 92.44 105 LEU A O 1
ATOM 871 N N . GLY A 1 106 ? 19.323 8.751 9.273 1.00 92.50 106 GLY A N 1
ATOM 872 C CA . GLY A 1 106 ? 20.285 8.441 8.213 1.00 92.50 106 GLY A CA 1
ATOM 873 C C . GLY A 1 106 ? 19.907 7.240 7.340 1.00 92.50 106 GLY A C 1
ATOM 874 O O . GLY A 1 106 ? 20.770 6.687 6.666 1.00 92.50 106 GLY A O 1
ATOM 875 N N . LEU A 1 107 ? 18.637 6.826 7.335 1.00 90.94 107 LEU A N 1
ATOM 876 C CA . LEU A 1 107 ? 18.148 5.666 6.575 1.00 90.94 107 LEU A CA 1
ATOM 877 C C . LEU A 1 107 ? 17.311 6.096 5.361 1.00 90.94 107 LEU A C 1
ATOM 879 O O . LEU A 1 107 ? 16.231 5.551 5.117 1.00 90.94 107 LEU A O 1
ATOM 883 N N . ASP A 1 108 ? 17.819 7.070 4.606 1.00 90.06 108 ASP A N 1
ATOM 884 C CA . ASP A 1 108 ? 17.199 7.632 3.400 1.00 90.06 108 ASP A CA 1
ATOM 885 C C . ASP A 1 108 ? 15.750 8.133 3.598 1.00 90.06 108 ASP A C 1
ATOM 887 O O . ASP A 1 108 ? 15.248 8.313 4.706 1.00 90.06 108 ASP A O 1
ATOM 891 N N . ASP A 1 109 ? 15.042 8.339 2.485 1.00 91.06 109 ASP A N 1
ATOM 892 C CA . ASP A 1 109 ? 13.625 8.707 2.420 1.00 91.06 109 ASP A CA 1
ATOM 893 C C . ASP A 1 109 ? 12.671 7.542 2.758 1.00 91.06 109 ASP A C 1
ATOM 895 O O . ASP A 1 109 ? 11.589 7.396 2.170 1.00 91.06 109 ASP A O 1
ATOM 899 N N . ASN A 1 110 ? 13.097 6.619 3.619 1.00 91.38 110 ASN A N 1
ATOM 900 C CA . ASN A 1 110 ? 12.265 5.498 4.026 1.00 91.38 110 ASN A CA 1
ATOM 901 C C . ASN A 1 110 ? 11.233 5.954 5.058 1.00 91.38 110 ASN A C 1
ATOM 903 O O . ASN A 1 110 ? 11.491 6.806 5.912 1.00 91.38 110 ASN A O 1
ATOM 907 N N . ILE A 1 111 ? 10.053 5.345 4.977 1.00 94.81 111 ILE A N 1
ATOM 908 C CA . ILE A 1 111 ? 8.944 5.585 5.896 1.00 94.81 111 ILE A CA 1
ATOM 909 C C . ILE A 1 111 ? 8.355 4.255 6.356 1.00 94.81 111 ILE A C 1
ATOM 911 O O . ILE A 1 111 ? 8.521 3.228 5.696 1.00 94.81 111 ILE A O 1
ATOM 915 N N . ALA A 1 112 ? 7.645 4.279 7.477 1.00 95.38 112 ALA A N 1
ATOM 916 C CA . ALA A 1 112 ? 6.796 3.181 7.915 1.00 95.38 112 ALA A CA 1
ATOM 917 C C . ALA A 1 112 ? 5.457 3.698 8.443 1.00 95.38 112 ALA A C 1
ATOM 919 O O . ALA A 1 112 ? 5.333 4.841 8.892 1.00 95.38 112 ALA A O 1
ATOM 920 N N . ILE A 1 113 ? 4.461 2.814 8.401 1.00 96.94 113 ILE A N 1
ATOM 921 C CA . ILE A 1 113 ? 3.177 2.993 9.070 1.00 96.94 113 ILE A CA 1
ATOM 922 C C . ILE A 1 113 ? 3.130 1.997 10.221 1.00 96.94 113 ILE A C 1
ATOM 924 O O . ILE A 1 113 ? 3.176 0.788 9.998 1.00 96.94 113 ILE A O 1
ATOM 928 N N . LEU A 1 114 ? 2.988 2.506 11.440 1.00 97.31 114 LEU A N 1
ATOM 929 C CA . LEU A 1 114 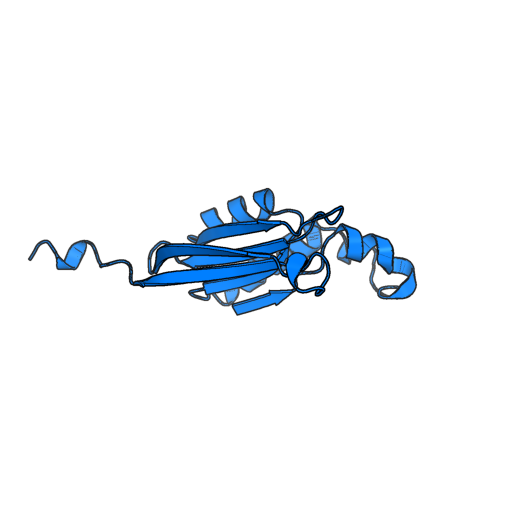? 2.601 1.706 12.592 1.00 97.31 114 LEU A CA 1
ATOM 930 C C . LEU A 1 114 ? 1.093 1.861 12.796 1.00 97.31 114 LEU A C 1
ATOM 932 O O . LEU A 1 114 ? 0.610 2.957 13.083 1.00 97.31 114 LEU A O 1
ATOM 936 N N . MET A 1 115 ? 0.354 0.766 12.627 1.00 97.38 115 MET A N 1
ATOM 937 C CA . MET A 1 115 ? -1.094 0.712 12.835 1.00 97.38 115 MET A CA 1
ATOM 938 C C . MET A 1 115 ? -1.413 -0.089 14.093 1.00 97.38 115 MET A C 1
ATOM 940 O O . MET A 1 115 ? -0.919 -1.203 14.254 1.00 97.38 115 MET A O 1
ATOM 944 N N . SER A 1 116 ? -2.304 0.439 14.930 1.00 97.94 116 SER A N 1
ATOM 945 C CA . SER A 1 116 ? -3.004 -0.352 15.943 1.00 97.94 116 SER A CA 1
ATOM 946 C C . SER A 1 116 ? -4.422 -0.624 15.458 1.00 97.94 116 SER A C 1
ATOM 948 O O . SER A 1 116 ? -5.169 0.314 15.161 1.00 97.94 116 SER A O 1
ATOM 950 N N . LEU A 1 117 ? -4.785 -1.902 15.357 1.00 97.94 117 LEU A N 1
ATOM 951 C CA . LEU A 1 117 ? -6.104 -2.362 14.930 1.00 97.94 117 LEU A CA 1
ATOM 952 C C . LEU A 1 117 ? -6.764 -3.127 16.077 1.00 97.94 117 LEU A C 1
ATOM 954 O O . LEU A 1 117 ? -6.095 -3.857 16.807 1.00 97.94 117 LEU A O 1
ATOM 958 N N . ALA A 1 118 ? -8.078 -2.985 16.211 1.00 97.12 118 ALA A N 1
ATOM 959 C CA . ALA A 1 118 ? -8.878 -3.795 17.123 1.00 97.12 118 ALA A CA 1
ATOM 960 C C . ALA A 1 118 ? -10.006 -4.494 16.360 1.00 97.12 118 ALA A C 1
ATOM 962 O O . ALA A 1 118 ? -10.467 -3.950 15.349 1.00 97.12 118 ALA A O 1
ATOM 963 N N . PRO A 1 119 ? -10.495 -5.645 16.858 1.00 96.88 119 PRO A N 1
ATOM 964 C CA . PRO A 1 119 ? -11.750 -6.215 16.395 1.00 96.88 119 PRO A CA 1
ATOM 965 C C . PRO A 1 119 ? -12.854 -5.159 16.412 1.00 96.88 119 PRO A C 1
ATO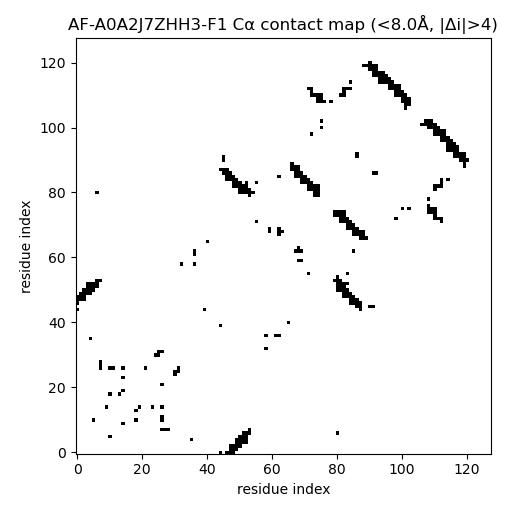M 967 O O . PRO A 1 119 ? -12.984 -4.377 17.363 1.00 96.88 119 PRO A O 1
ATOM 970 N N . ARG A 1 120 ? -13.642 -5.115 15.342 1.00 91.75 120 ARG A N 1
ATOM 971 C CA . ARG A 1 120 ? -14.875 -4.346 15.323 1.00 91.75 120 ARG A CA 1
ATOM 972 C C . ARG A 1 120 ? -15.905 -5.147 16.124 1.00 91.75 120 ARG A C 1
ATOM 974 O O . ARG A 1 120 ? -16.117 -6.314 15.804 1.00 91.75 120 ARG A O 1
ATOM 981 N N . PRO A 1 121 ? -16.490 -4.570 17.186 1.00 79.38 121 PRO A N 1
ATOM 982 C CA . PRO A 1 121 ? -17.513 -5.269 17.942 1.00 79.38 121 PRO A CA 1
ATOM 983 C C . PRO A 1 121 ? -18.700 -5.565 17.025 1.00 79.38 121 PRO A C 1
ATOM 985 O O . PRO A 1 121 ? -19.085 -4.700 16.236 1.00 79.38 121 PRO A O 1
ATOM 988 N N . ASP A 1 122 ? -19.257 -6.771 17.127 1.00 71.50 122 ASP A N 1
ATOM 989 C CA . ASP A 1 122 ? -20.489 -7.119 16.426 1.00 71.50 122 ASP A CA 1
ATOM 990 C C . ASP A 1 122 ? -21.628 -6.250 16.989 1.00 71.50 122 ASP A C 1
ATOM 992 O O . ASP A 1 122 ? -21.906 -6.336 18.192 1.00 71.50 122 ASP A O 1
ATOM 996 N N . PRO A 1 123 ? -22.284 -5.409 16.166 1.00 63.00 123 PRO A N 1
ATOM 997 C CA . PRO A 1 123 ? -23.427 -4.620 16.609 1.00 63.00 123 PRO A CA 1
ATOM 998 C C . PRO A 1 123 ? -24.520 -5.480 17.260 1.00 63.00 123 PRO A C 1
ATOM 1000 O O . PRO A 1 123 ? -25.191 -5.015 18.174 1.00 63.00 123 PRO A O 1
ATOM 1003 N N . ALA A 1 124 ? -24.663 -6.748 16.853 1.00 61.94 124 ALA A N 1
ATOM 1004 C CA . ALA A 1 124 ? -25.698 -7.653 17.349 1.00 61.94 124 ALA A CA 1
ATOM 1005 C C . ALA A 1 124 ? -25.449 -8.204 18.769 1.00 61.94 124 ALA A C 1
ATOM 1007 O O . ALA A 1 124 ? -26.339 -8.836 19.341 1.00 61.94 124 ALA A O 1
ATOM 1008 N N . VAL A 1 125 ? -24.258 -7.998 19.345 1.00 59.25 125 VAL A N 1
ATOM 1009 C CA . VAL A 1 125 ? -23.895 -8.513 20.680 1.00 59.25 125 VAL A CA 1
ATOM 1010 C C . VAL A 1 125 ? -24.218 -7.516 21.800 1.00 59.25 125 VAL A C 1
ATOM 1012 O O . VAL A 1 125 ? -24.355 -7.931 22.945 1.00 59.25 125 VAL A O 1
ATOM 1015 N N . PHE A 1 126 ? -24.392 -6.227 21.491 1.00 55.72 126 PHE A N 1
ATOM 1016 C CA . PHE A 1 126 ? -24.661 -5.179 22.492 1.00 55.72 126 PHE A CA 1
ATOM 1017 C C . PHE A 1 126 ? -26.151 -4.835 22.668 1.00 55.72 126 PHE A C 1
ATOM 1019 O O . PHE A 1 126 ? -26.477 -4.046 23.548 1.00 55.72 126 PHE A O 1
ATOM 1026 N N . ASP A 1 127 ? -27.036 -5.448 21.874 1.00 52.56 127 ASP A N 1
ATOM 1027 C CA . ASP A 1 127 ? -28.503 -5.306 21.950 1.00 52.56 127 ASP A CA 1
ATOM 1028 C C . ASP A 1 127 ? -29.193 -6.489 22.681 1.00 52.56 127 ASP A C 1
ATOM 1030 O O . ASP A 1 127 ? -30.384 -6.746 22.488 1.00 52.56 127 ASP A O 1
ATOM 1034 N N . ARG A 1 128 ? -28.466 -7.241 23.521 1.00 45.50 128 ARG A N 1
ATOM 1035 C CA . ARG A 1 128 ? -29.014 -8.275 24.426 1.00 45.50 128 ARG A CA 1
ATOM 1036 C C . ARG A 1 128 ? -28.588 -8.021 25.863 1.00 45.50 128 ARG A C 1
ATOM 1038 O O . ARG A 1 128 ? -29.384 -8.382 26.756 1.00 45.50 128 ARG A O 1
#

Nearest PDB structures (foldseek):
  6rvz-assembly1_A  TM=9.145E-01  e=3.461E-10  Homo sapiens
  6rw0-assembly1_A  TM=9.313E-01  e=5.415E-10  Homo sapiens
  4z2b-assembly1_A  TM=8.674E-01  e=4.191E-07  Homo sapiens
  4z0v-assembly1_A  TM=8.689E-01  e=5.413E-07  Homo sapiens
  3juw-assembly1_A  TM=3.765E-01  e=1.504E+00  Bordetella pertussis

Sequence (128 aa):
MCYNILADAYAHHFAAKLYRDVPRGCLDWSARRSLLIAEIKHWAPDVVCLQEVQHYHELESEMREAGYEGRFVRRTGRRRDGCATFWRADRLRACSMQRIEFGPLGLDDNIAILMSLAPRPDPAVFDR

pLDDT: mean 94.12, std 9.37, range [45.5, 98.81]

Solvent-accessible surface area (backbone atoms only — not comparable to full-atom values): 7337 Å² total; per-residue (Å²): 85,78,46,75,68,63,25,56,70,52,47,64,72,38,25,82,77,78,39,67,90,53,60,68,72,67,58,36,58,72,52,44,49,55,51,52,54,50,52,50,62,71,69,58,56,64,41,40,39,36,32,37,43,50,65,54,72,65,50,50,52,57,37,41,76,70,46,29,44,74,50,74,48,67,28,50,83,91,54,69,32,18,37,33,45,34,32,29,52,84,52,33,40,82,76,46,76,43,82,44,72,31,46,93,76,73,53,52,56,42,61,49,78,52,74,43,71,41,76,42,77,63,76,81,70,78,80,115

Foldseek 3Di:
DEEELAALCRLVVCCVPPVVVPDPVCSDPVNSLVVVLVVCLVVVDQKYKYWFAQPVVVNQVSVVVSQKHKDWDAFDDPGRITMMMIGRNQFKDWPDWDKDACVVVVPPSHIDIDTDMDTDDDPVVVVD

InterPro domains:
  IPR005135 Endonuclease/exonuclease/phosphatase [PF03372] (27-110)
  IPR036691 Endonuclease/exonuclease/phosphatase superfamily [G3DSA:3.60.10.10] (1-125)
  IPR036691 Endonuclease/exonuclease/phosphatase superfamily [SSF56219] (1-102)
  IPR050410 CCR4/nocturin mRNA turnover and transcription [PTHR12121] (1-117)

Mean predicted aligned error: 4.17 Å

Secondary structure (DSSP, 8-state):
-EEE---HHHHHHTHHHH-TTS-HHHHSHHHHHHHHHHHHHHH--SEEEEEEE--HHHHHHHHHHTTEEEEEEEPSTT---EE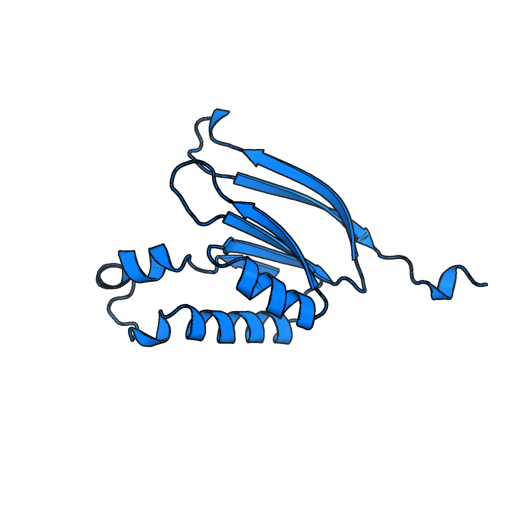EEEEETTTEEEEEEEEEE-GGGTSTT-EEEEEEEEEPPPGGGS--